Protein AF-A0A920G0R6-F1 (afdb_monomer_lite)

Secondary structure (DSSP, 8-state):
-TT-EE---GGGHHHHHHH-TTSEE-SS-SEEEETTEEEESSHHHHHHHHHHHHHHHT-HHHHHHHHHHTTTT--S-----TTS-S-S-----

pLDDT: mean 76.16, std 13.75, range [39.06, 90.5]

Foldseek 3Di:
DQPFEEEAALVCQVVCCVVCVRHNYDNPDQWGDDALDIHGHDPLVVVLVVLVVCCLVPHVVRSVVVCVVCVVSNDDNDDHDPPHPSPNDDPDD

Sequence (93 aa):
MRGRSMTTHWQWFDAFARRYPAVNLERRQLITQSGAVFCVGSVNSVADLMIYLCGEIFSQRVARHIESQFSPEIRQRFSPSLWAPREIFTPTS

Radius of gyration: 14.62 Å; chains: 1; bounding box: 37×26×39 Å

Structure (mmCIF, N/CA/C/O backbone):
data_AF-A0A920G0R6-F1
#
_entry.id   AF-A0A920G0R6-F1
#
loop_
_atom_site.group_PDB
_atom_site.id
_atom_site.type_symbol
_atom_site.label_atom_id
_atom_site.label_alt_id
_atom_site.label_comp_id
_atom_site.label_asym_id
_atom_site.label_entity_id
_atom_site.label_seq_id
_atom_site.pdbx_PDB_ins_code
_atom_site.Cartn_x
_atom_site.Cartn_y
_atom_site.Cartn_z
_atom_site.occupancy
_atom_site.B_iso_or_equiv
_atom_site.auth_seq_id
_atom_site.auth_comp_id
_atom_site.auth_asym_id
_atom_site.auth_atom_id
_atom_site.pdbx_PDB_model_num
ATOM 1 N N . MET A 1 1 ? -5.587 -11.256 -14.990 1.00 53.00 1 MET A N 1
ATOM 2 C CA . MET A 1 1 ? -4.836 -9.984 -14.865 1.00 53.00 1 MET A CA 1
ATOM 3 C C . MET A 1 1 ? -4.914 -9.103 -16.114 1.00 53.00 1 MET A C 1
ATOM 5 O O . MET A 1 1 ? -4.761 -7.901 -15.965 1.00 53.00 1 MET A O 1
ATOM 9 N N . ARG A 1 2 ? -5.172 -9.641 -17.322 1.00 53.03 2 ARG A N 1
ATOM 10 C CA . ARG A 1 2 ? -5.386 -8.819 -18.531 1.00 53.03 2 ARG A CA 1
ATOM 11 C C . ARG A 1 2 ? -6.489 -7.774 -18.295 1.00 53.03 2 ARG A C 1
ATOM 13 O O . ARG A 1 2 ? -7.531 -8.130 -17.748 1.00 53.03 2 ARG A O 1
ATOM 20 N N . GLY A 1 3 ? -6.221 -6.518 -18.657 1.00 59.31 3 GLY A N 1
ATOM 21 C CA . GLY A 1 3 ? -7.142 -5.384 -18.485 1.00 59.31 3 GLY A CA 1
ATOM 22 C C . GLY A 1 3 ? -7.212 -4.772 -17.078 1.00 59.31 3 GLY A C 1
ATOM 23 O O . GLY A 1 3 ? -8.036 -3.894 -16.853 1.00 59.31 3 GLY A O 1
ATOM 24 N N . ARG A 1 4 ? -6.379 -5.213 -16.123 1.00 65.62 4 ARG A N 1
ATOM 25 C CA . ARG A 1 4 ? -6.336 -4.660 -14.757 1.00 65.62 4 ARG A CA 1
ATOM 26 C C . ARG A 1 4 ? -5.118 -3.753 -14.586 1.00 65.62 4 ARG A C 1
ATOM 28 O O . ARG A 1 4 ? -4.032 -4.116 -15.042 1.00 65.62 4 ARG A O 1
ATOM 35 N N . SER A 1 5 ? -5.299 -2.614 -13.918 1.00 73.50 5 SER A N 1
ATOM 36 C CA . SER A 1 5 ? -4.187 -1.756 -13.498 1.00 73.50 5 SER A CA 1
ATOM 37 C C . SER A 1 5 ? -3.394 -2.436 -12.389 1.00 73.50 5 SER A C 1
ATOM 39 O O . SER A 1 5 ? -3.974 -2.948 -11.431 1.00 73.50 5 SER A O 1
ATOM 41 N N . MET A 1 6 ? -2.074 -2.468 -12.543 1.00 78.94 6 MET A N 1
ATOM 42 C CA . MET A 1 6 ? -1.151 -3.077 -11.587 1.00 78.94 6 MET A CA 1
ATOM 43 C C . MET A 1 6 ? 0.060 -2.179 -11.381 1.00 78.94 6 MET A C 1
ATOM 45 O O . MET A 1 6 ? 0.460 -1.452 -12.285 1.00 78.94 6 MET A O 1
ATOM 49 N N . THR A 1 7 ? 0.682 -2.273 -10.213 1.00 80.38 7 THR A N 1
ATOM 50 C CA . THR A 1 7 ? 1.958 -1.622 -9.903 1.00 80.38 7 THR A CA 1
ATOM 51 C C . THR A 1 7 ? 2.904 -2.628 -9.251 1.00 80.38 7 THR A C 1
ATOM 53 O O . THR A 1 7 ? 2.483 -3.686 -8.783 1.00 80.38 7 THR A O 1
ATOM 56 N N . THR A 1 8 ? 4.193 -2.321 -9.256 1.00 80.50 8 THR A N 1
ATOM 57 C CA . THR A 1 8 ? 5.259 -3.108 -8.622 1.00 80.50 8 THR A CA 1
ATOM 58 C C . THR A 1 8 ? 6.340 -2.147 -8.128 1.00 80.50 8 THR A C 1
ATOM 60 O O . THR A 1 8 ? 6.258 -0.942 -8.354 1.00 80.50 8 THR A O 1
ATOM 63 N N . HIS A 1 9 ? 7.370 -2.652 -7.456 1.00 79.44 9 HIS A N 1
ATOM 64 C CA . HIS A 1 9 ? 8.531 -1.840 -7.112 1.00 79.44 9 HIS A CA 1
ATOM 65 C C . HIS A 1 9 ? 9.203 -1.254 -8.370 1.00 79.44 9 HIS A C 1
ATOM 67 O O . HIS A 1 9 ? 9.365 -1.952 -9.376 1.00 79.44 9 HIS A O 1
ATOM 73 N N . TRP A 1 10 ? 9.626 0.014 -8.298 1.00 80.81 10 TRP A N 1
ATOM 74 C CA . TRP A 1 10 ? 10.121 0.795 -9.443 1.00 80.81 10 TRP A CA 1
ATOM 75 C C . TRP A 1 10 ? 11.281 0.128 -10.184 1.00 80.81 10 TRP A C 1
ATOM 77 O O . TRP A 1 10 ? 11.338 0.157 -11.412 1.00 80.81 10 TRP A O 1
ATOM 87 N N . GLN A 1 11 ? 12.160 -0.547 -9.440 1.00 84.75 11 GLN A N 1
ATOM 88 C CA . GLN A 1 11 ? 13.318 -1.256 -9.982 1.00 84.75 11 GLN A CA 1
ATOM 89 C C . GLN A 1 11 ? 12.925 -2.349 -10.989 1.00 84.75 11 GLN A C 1
ATOM 91 O O . GLN A 1 11 ? 13.735 -2.757 -11.818 1.00 84.75 11 GLN A O 1
ATOM 96 N N . TRP A 1 12 ? 11.686 -2.840 -10.930 1.00 85.00 12 TRP A N 1
ATOM 97 C CA . TRP A 1 12 ? 11.208 -3.935 -11.769 1.00 85.00 12 TRP A CA 1
ATOM 98 C C . TRP A 1 12 ? 10.250 -3.494 -12.870 1.00 85.00 12 TRP A C 1
ATOM 100 O O . TRP A 1 12 ? 9.789 -4.353 -13.619 1.00 85.00 12 TRP A O 1
ATOM 110 N N . PHE A 1 13 ? 9.964 -2.197 -13.022 1.00 86.06 13 PHE A N 1
ATOM 111 C CA . PHE A 1 13 ? 8.996 -1.726 -14.016 1.00 86.06 13 PHE A CA 1
ATOM 112 C C . PHE A 1 13 ? 9.306 -2.206 -15.435 1.00 86.06 13 PHE A C 1
ATOM 114 O O . PHE A 1 13 ? 8.418 -2.727 -16.108 1.00 86.06 13 PHE A O 1
ATOM 121 N N . ASP A 1 14 ? 10.556 -2.099 -15.881 1.00 86.44 14 ASP A N 1
ATOM 122 C CA . ASP A 1 14 ? 10.909 -2.451 -17.260 1.00 86.44 14 ASP A CA 1
ATOM 123 C C . ASP A 1 14 ? 10.911 -3.962 -17.494 1.00 86.44 14 ASP A C 1
ATOM 125 O O . ASP A 1 14 ? 10.439 -4.441 -18.526 1.00 86.44 14 ASP A O 1
ATOM 129 N N . ALA A 1 15 ? 11.390 -4.736 -16.519 1.00 89.06 15 ALA A N 1
ATOM 130 C CA . ALA A 1 15 ? 11.346 -6.193 -16.585 1.00 89.06 15 ALA A CA 1
ATOM 131 C C . ALA A 1 15 ? 9.900 -6.715 -16.558 1.00 89.06 15 ALA A C 1
ATOM 133 O O . ALA A 1 15 ? 9.556 -7.617 -17.324 1.00 89.06 15 ALA A O 1
ATOM 134 N N . PHE A 1 16 ? 9.044 -6.122 -15.722 1.00 86.31 16 PHE A N 1
ATOM 135 C CA . PHE A 1 16 ? 7.637 -6.486 -15.599 1.00 86.31 16 PHE A CA 1
ATOM 136 C C . PHE A 1 16 ? 6.852 -6.145 -16.868 1.00 86.31 16 PHE A C 1
ATOM 138 O O . PHE A 1 16 ? 6.140 -7.003 -17.385 1.00 86.31 16 PHE A O 1
ATOM 145 N N . ALA A 1 17 ? 7.033 -4.938 -17.418 1.00 87.81 17 ALA A N 1
ATOM 146 C CA . ALA A 1 17 ? 6.371 -4.512 -18.651 1.00 87.81 17 ALA A CA 1
ATOM 147 C C . ALA A 1 17 ? 6.746 -5.402 -19.846 1.00 87.81 17 ALA A C 1
ATOM 149 O O . ALA A 1 17 ? 5.879 -5.775 -20.633 1.00 87.81 17 ALA A O 1
ATOM 150 N N . ARG A 1 18 ? 8.022 -5.805 -19.955 1.00 88.62 18 ARG A N 1
ATOM 151 C CA . ARG A 1 18 ? 8.463 -6.751 -20.992 1.00 88.62 18 ARG A CA 1
ATOM 152 C C . ARG A 1 18 ? 7.852 -8.138 -20.817 1.00 88.62 18 ARG A C 1
ATOM 154 O O . ARG A 1 18 ? 7.517 -8.780 -21.806 1.00 88.62 18 ARG A O 1
ATOM 161 N N . ARG A 1 19 ? 7.723 -8.618 -19.575 1.00 90.50 19 ARG A N 1
ATOM 162 C CA . ARG A 1 19 ? 7.206 -9.965 -19.293 1.00 90.50 19 ARG A CA 1
ATOM 163 C C . ARG A 1 19 ? 5.683 -10.060 -19.401 1.00 90.50 19 ARG A C 1
ATOM 165 O O . ARG A 1 19 ? 5.171 -11.112 -19.775 1.00 90.50 19 ARG A O 1
ATOM 172 N N . TYR A 1 20 ? 4.974 -8.975 -19.103 1.00 86.50 20 TYR A N 1
ATOM 173 C CA . TYR A 1 20 ? 3.514 -8.917 -19.083 1.00 86.50 20 TYR A CA 1
ATOM 174 C C . TYR A 1 20 ? 2.981 -7.720 -19.894 1.00 86.50 20 TYR A C 1
ATOM 176 O O . TYR A 1 20 ? 2.354 -6.827 -19.326 1.00 86.50 20 TYR A O 1
ATOM 184 N N . PRO A 1 21 ? 3.157 -7.702 -21.230 1.00 85.06 21 PRO A N 1
ATOM 185 C CA . PRO A 1 21 ? 2.784 -6.554 -22.067 1.00 85.06 21 PRO A CA 1
ATOM 186 C C . PRO A 1 21 ? 1.269 -6.290 -22.122 1.00 85.06 21 PRO A C 1
ATOM 188 O O . PRO A 1 21 ? 0.840 -5.200 -22.476 1.00 85.06 21 PRO A O 1
ATOM 191 N N . ALA A 1 22 ? 0.447 -7.280 -21.761 1.00 83.19 22 ALA A N 1
ATOM 192 C CA . ALA A 1 22 ? -1.013 -7.165 -21.717 1.00 83.19 22 ALA A CA 1
ATOM 193 C C . ALA A 1 22 ? -1.560 -6.621 -20.376 1.00 83.19 22 AL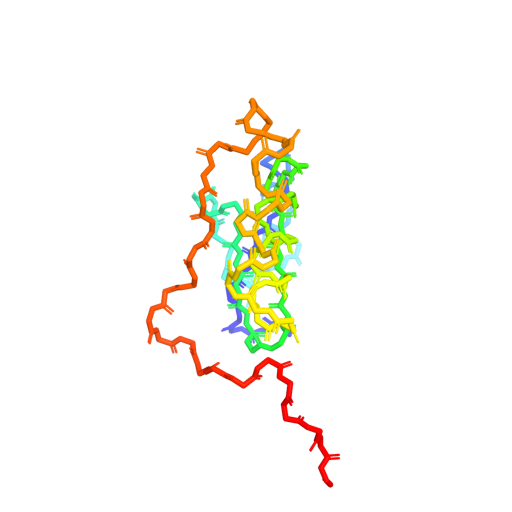A A C 1
ATOM 195 O O . ALA A 1 22 ? -2.777 -6.625 -20.161 1.00 83.19 22 ALA A O 1
ATOM 196 N N . VAL A 1 23 ? -0.684 -6.234 -19.443 1.00 82.50 23 VAL A N 1
ATOM 197 C CA . VAL A 1 23 ? -1.049 -5.630 -18.153 1.00 82.50 23 VAL A CA 1
ATOM 198 C C . VAL A 1 23 ? -0.869 -4.117 -18.242 1.00 82.50 23 VAL A C 1
ATOM 200 O O . VAL A 1 23 ? 0.152 -3.643 -18.733 1.00 82.50 23 VAL A O 1
ATOM 203 N N . ASN A 1 24 ? -1.842 -3.356 -17.735 1.00 82.00 24 ASN A N 1
ATOM 204 C CA . ASN A 1 24 ? -1.707 -1.908 -17.630 1.00 82.00 24 ASN A CA 1
ATOM 205 C C . ASN A 1 24 ? -0.834 -1.567 -16.408 1.00 82.00 24 ASN A C 1
ATOM 207 O O . ASN A 1 24 ? -1.308 -1.601 -15.271 1.00 82.00 24 ASN A O 1
ATOM 211 N N . LEU A 1 25 ? 0.460 -1.322 -16.632 1.00 82.44 25 LEU A N 1
ATOM 212 C CA . LEU A 1 25 ? 1.420 -1.026 -15.566 1.00 82.44 25 LEU A CA 1
ATOM 213 C C . LEU A 1 25 ? 1.376 0.460 -15.174 1.00 82.44 25 LEU A C 1
ATOM 215 O O . LEU A 1 25 ? 1.868 1.328 -15.896 1.00 82.44 25 LEU A O 1
ATOM 219 N N . GLU A 1 26 ? 0.874 0.737 -13.976 1.00 80.19 26 GLU A N 1
ATOM 220 C CA . GLU A 1 26 ? 0.789 2.069 -13.382 1.00 80.19 26 GLU A CA 1
ATOM 221 C C . GLU A 1 26 ? 2.079 2.423 -12.632 1.00 80.19 26 GLU A C 1
ATOM 223 O O . GLU A 1 26 ? 2.246 2.117 -11.454 1.00 80.19 26 GLU A O 1
ATOM 228 N N . ARG A 1 27 ? 3.005 3.117 -13.300 1.00 79.81 27 ARG A N 1
ATOM 229 C CA . ARG A 1 27 ? 4.313 3.481 -12.713 1.00 79.81 27 ARG A CA 1
ATOM 230 C C . ARG A 1 27 ? 4.262 4.615 -11.680 1.00 79.81 27 ARG A C 1
ATOM 232 O O . ARG A 1 27 ? 5.221 4.812 -10.942 1.00 79.81 27 ARG A O 1
ATOM 239 N N . ARG A 1 28 ? 3.178 5.400 -11.669 1.00 75.19 28 ARG A N 1
ATOM 240 C CA . ARG A 1 28 ? 3.013 6.584 -10.802 1.00 75.19 28 ARG A CA 1
ATOM 241 C C . ARG A 1 28 ? 2.217 6.306 -9.531 1.00 75.19 28 ARG A C 1
ATOM 243 O O . ARG A 1 28 ? 2.325 7.076 -8.584 1.00 75.19 28 ARG A O 1
ATOM 250 N N . GLN A 1 29 ? 1.422 5.238 -9.509 1.00 75.69 29 GLN A N 1
ATOM 251 C CA . GLN A 1 29 ? 0.633 4.874 -8.339 1.00 75.69 29 GLN A CA 1
ATOM 252 C C . GLN A 1 29 ? 1.361 3.806 -7.532 1.00 75.69 29 GLN A C 1
ATOM 254 O O . GLN A 1 29 ? 1.756 2.769 -8.066 1.00 75.69 29 GLN A O 1
ATOM 259 N N . LEU A 1 30 ? 1.528 4.062 -6.235 1.00 80.56 30 LEU A N 1
ATOM 260 C CA . LEU A 1 30 ? 2.132 3.104 -5.312 1.00 80.56 30 LEU A CA 1
ATOM 261 C C . LEU A 1 30 ? 1.132 2.061 -4.810 1.00 80.56 30 LEU A C 1
ATOM 263 O O . LEU A 1 30 ? 1.551 1.022 -4.311 1.00 80.56 30 LEU A O 1
ATOM 267 N N . ILE A 1 31 ? -0.168 2.322 -4.950 1.00 81.38 31 ILE A N 1
ATOM 268 C CA . ILE A 1 31 ? -1.243 1.386 -4.630 1.00 81.38 31 ILE A CA 1
ATOM 269 C C . ILE A 1 31 ? -2.209 1.400 -5.807 1.00 81.38 31 ILE A C 1
ATOM 271 O O . ILE A 1 31 ? -2.632 2.462 -6.251 1.00 81.38 31 ILE A O 1
ATOM 275 N N . THR A 1 32 ? -2.554 0.224 -6.316 1.00 83.19 32 THR A N 1
ATOM 276 C CA . THR A 1 32 ? -3.588 0.055 -7.346 1.00 83.19 32 THR A CA 1
ATOM 277 C C . THR A 1 32 ? -4.604 -0.968 -6.865 1.00 83.19 32 THR A C 1
ATOM 279 O O . THR A 1 32 ? -4.241 -1.914 -6.166 1.00 83.19 32 THR A O 1
ATOM 282 N N . GLN A 1 33 ? -5.871 -0.776 -7.227 1.00 83.62 33 GLN A N 1
ATOM 283 C CA . GLN A 1 33 ? -6.963 -1.683 -6.890 1.00 83.62 33 GLN A CA 1
ATOM 284 C C . GLN A 1 33 ? -7.620 -2.196 -8.170 1.00 83.62 33 GLN A C 1
ATOM 286 O O . GLN A 1 33 ? -7.881 -1.436 -9.102 1.00 83.62 33 GLN A O 1
ATOM 291 N N . SER A 1 34 ? -7.927 -3.489 -8.201 1.00 80.38 34 SER A N 1
ATOM 292 C CA . SER A 1 34 ? -8.761 -4.096 -9.229 1.00 80.38 34 SER A CA 1
ATOM 293 C C . SER A 1 34 ? -9.712 -5.113 -8.601 1.00 80.38 34 SER A C 1
ATOM 295 O O . SER A 1 34 ? -9.330 -6.247 -8.295 1.00 80.38 34 SER A O 1
ATOM 297 N N . GLY A 1 35 ? -10.960 -4.687 -8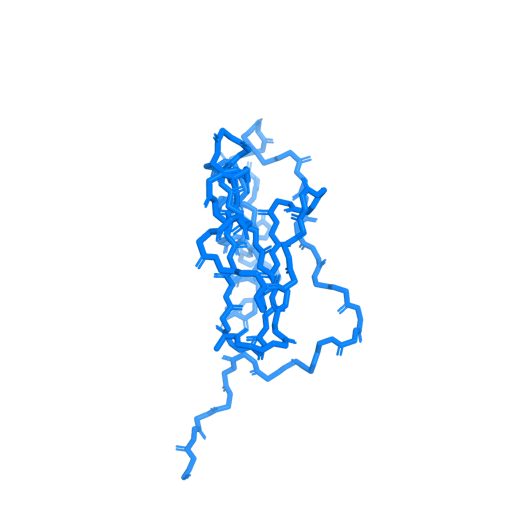.387 1.00 78.38 35 GLY A N 1
ATOM 298 C CA . GLY A 1 35 ? -11.928 -5.426 -7.574 1.00 78.38 35 GLY A CA 1
ATOM 299 C C . GLY A 1 35 ? -11.423 -5.571 -6.136 1.00 78.38 35 GLY A C 1
ATOM 300 O O . GLY A 1 35 ? -11.003 -4.589 -5.527 1.00 78.38 35 GLY A O 1
ATOM 301 N N . ALA A 1 36 ? -11.400 -6.805 -5.631 1.00 78.62 36 ALA A N 1
ATOM 302 C CA . ALA A 1 36 ? -10.864 -7.147 -4.311 1.00 78.62 36 ALA A CA 1
ATOM 303 C C . ALA A 1 36 ? -9.328 -7.335 -4.276 1.00 78.62 36 ALA A C 1
ATOM 305 O O . ALA A 1 36 ? -8.774 -7.705 -3.244 1.00 78.62 36 ALA A O 1
ATOM 306 N N . VAL A 1 37 ? -8.619 -7.124 -5.394 1.00 81.69 37 VAL A N 1
ATOM 307 C CA . VAL A 1 37 ? -7.159 -7.303 -5.468 1.00 81.69 37 VAL A CA 1
ATOM 308 C C . VAL A 1 37 ? -6.458 -5.954 -5.393 1.00 81.69 37 VAL A C 1
ATOM 310 O O . VAL A 1 37 ? -6.731 -5.070 -6.204 1.00 81.69 37 VAL A O 1
ATOM 313 N N . PHE A 1 38 ? -5.499 -5.834 -4.477 1.00 84.44 38 PHE A N 1
ATOM 314 C CA . PHE A 1 38 ? -4.635 -4.665 -4.336 1.00 84.44 38 PHE A CA 1
ATOM 315 C C . PHE A 1 38 ? -3.198 -5.010 -4.742 1.00 84.44 38 PHE A C 1
ATOM 317 O O . PHE A 1 38 ? -2.701 -6.094 -4.433 1.00 84.44 38 PHE A O 1
ATOM 324 N N . CYS A 1 39 ? -2.515 -4.092 -5.425 1.00 83.25 39 CYS A N 1
ATOM 325 C CA . CYS A 1 39 ? -1.080 -4.187 -5.699 1.00 83.25 39 CYS A CA 1
ATOM 326 C C . CYS A 1 39 ? -0.361 -2.988 -5.093 1.00 83.25 39 CYS A C 1
ATOM 328 O O . CYS A 1 39 ? -0.828 -1.858 -5.240 1.00 83.25 39 CYS A O 1
ATOM 330 N N . VAL A 1 40 ? 0.780 -3.248 -4.453 1.00 87.12 40 VAL A N 1
ATOM 331 C CA . VAL A 1 40 ? 1.537 -2.252 -3.694 1.00 87.12 40 VAL A CA 1
ATOM 332 C C . VAL A 1 40 ? 2.984 -2.197 -4.183 1.00 87.12 40 VAL A C 1
ATOM 334 O O . VAL A 1 40 ? 3.634 -3.229 -4.337 1.00 87.12 40 VAL A O 1
ATOM 337 N N . GLY A 1 41 ? 3.485 -0.989 -4.440 1.00 82.00 41 GLY A N 1
ATOM 338 C CA . GLY A 1 41 ? 4.814 -0.733 -5.002 1.00 82.00 41 GLY A CA 1
ATOM 339 C C . GLY A 1 41 ? 5.908 -0.395 -3.982 1.00 82.00 41 GLY A C 1
ATOM 340 O O . GLY A 1 41 ? 7.064 -0.252 -4.375 1.00 82.00 41 GLY A O 1
ATOM 341 N N . SER A 1 42 ? 5.583 -0.245 -2.690 1.00 80.81 42 SER A N 1
ATOM 342 C CA . SER A 1 42 ? 6.558 0.051 -1.625 1.00 80.81 42 SER A CA 1
ATOM 343 C C . SER A 1 42 ? 6.077 -0.397 -0.239 1.00 80.81 42 SER A C 1
ATOM 345 O O . SER A 1 42 ? 4.876 -0.525 -0.020 1.00 80.81 42 SER A O 1
ATOM 347 N N . VAL A 1 43 ? 6.997 -0.574 0.716 1.00 79.62 43 VAL A N 1
ATOM 348 C CA . VAL A 1 43 ? 6.669 -0.921 2.116 1.00 79.62 43 VAL A CA 1
ATOM 349 C C . VAL A 1 43 ? 5.839 0.149 2.828 1.00 79.62 43 VAL A C 1
ATOM 351 O O . VAL A 1 43 ? 4.893 -0.195 3.528 1.00 79.62 43 VAL A O 1
ATOM 354 N N . ASN A 1 44 ? 6.113 1.436 2.599 1.00 80.31 44 ASN A N 1
ATOM 355 C CA . ASN A 1 44 ? 5.320 2.516 3.203 1.00 80.31 44 ASN A CA 1
ATOM 356 C C . ASN A 1 44 ? 3.871 2.461 2.711 1.00 80.31 44 ASN A C 1
ATOM 358 O O . ASN A 1 44 ? 2.928 2.553 3.487 1.00 80.31 44 ASN A O 1
ATOM 362 N N . SER A 1 45 ? 3.698 2.182 1.422 1.00 82.25 45 SER A N 1
ATOM 363 C CA . SER A 1 45 ? 2.378 2.047 0.811 1.00 82.25 45 SER A CA 1
ATOM 364 C C . SER A 1 45 ? 1.624 0.794 1.266 1.00 82.25 45 SER A C 1
ATOM 366 O O . SER A 1 45 ? 0.406 0.733 1.120 1.00 82.25 45 SER A O 1
ATOM 368 N N . VAL A 1 46 ? 2.311 -0.201 1.845 1.00 86.62 46 VAL A N 1
ATOM 369 C CA . VAL A 1 46 ? 1.636 -1.318 2.523 1.00 86.62 46 VAL A CA 1
ATOM 370 C C . VAL A 1 46 ? 0.980 -0.811 3.804 1.00 86.62 46 VAL A C 1
ATOM 372 O O . VAL A 1 46 ? -0.178 -1.137 4.043 1.00 86.62 46 VAL A O 1
ATOM 375 N N . ALA A 1 47 ? 1.669 0.018 4.595 1.00 86.12 47 ALA A N 1
ATOM 376 C CA . ALA A 1 47 ? 1.090 0.610 5.802 1.00 86.12 47 ALA A CA 1
ATOM 377 C C . ALA A 1 47 ? -0.141 1.472 5.468 1.00 86.12 47 ALA A C 1
ATOM 379 O O . ALA A 1 47 ? -1.190 1.316 6.096 1.00 86.12 47 ALA A O 1
ATOM 380 N N . ASP A 1 48 ? -0.046 2.292 4.416 1.00 85.50 48 ASP A N 1
ATOM 381 C CA . ASP A 1 48 ? -1.164 3.106 3.928 1.00 85.50 48 ASP A CA 1
ATOM 382 C C . ASP A 1 48 ? -2.376 2.232 3.524 1.00 85.50 48 ASP A C 1
ATOM 384 O O . ASP A 1 48 ? -3.517 2.539 3.884 1.00 85.50 48 ASP A O 1
ATOM 388 N N . LEU A 1 49 ? -2.144 1.105 2.830 1.00 88.00 49 LEU A N 1
ATOM 389 C CA . LEU A 1 49 ? -3.199 0.147 2.469 1.00 88.00 49 LEU A CA 1
ATOM 390 C C . LEU A 1 49 ? -3.813 -0.533 3.703 1.00 88.00 49 LEU A C 1
ATOM 392 O O . LEU A 1 49 ? -5.029 -0.710 3.763 1.00 88.00 49 LEU A O 1
ATOM 396 N N . MET A 1 50 ? -3.005 -0.904 4.697 1.00 89.38 50 MET A N 1
ATOM 397 C CA . MET A 1 50 ? -3.500 -1.569 5.907 1.00 89.38 50 MET A CA 1
ATOM 398 C C . MET A 1 50 ? -4.431 -0.666 6.716 1.00 89.38 50 MET A C 1
ATOM 400 O O . MET A 1 50 ? -5.474 -1.123 7.177 1.00 89.38 50 MET A O 1
ATOM 404 N N . ILE A 1 51 ? -4.113 0.624 6.838 1.00 88.25 51 ILE A N 1
ATOM 405 C CA . ILE A 1 51 ? -4.978 1.596 7.527 1.00 88.25 51 ILE A CA 1
ATOM 406 C C . ILE A 1 51 ? -6.308 1.748 6.800 1.00 88.25 51 ILE A C 1
ATOM 408 O O . ILE A 1 51 ? -7.362 1.782 7.441 1.00 88.25 51 ILE A O 1
ATOM 412 N N . TYR A 1 52 ? -6.264 1.805 5.468 1.00 87.50 52 TYR A N 1
ATOM 413 C CA . TYR A 1 52 ? -7.466 1.826 4.647 1.00 87.50 52 TYR A CA 1
ATOM 414 C C . TYR A 1 52 ? -8.334 0.582 4.895 1.00 87.50 52 TYR A C 1
ATOM 416 O O . TYR A 1 52 ? -9.513 0.718 5.222 1.00 87.50 52 TYR A O 1
ATOM 424 N N . LEU A 1 53 ? -7.747 -0.618 4.850 1.00 88.12 53 LEU A N 1
ATOM 425 C CA . LEU A 1 53 ? -8.464 -1.871 5.107 1.00 88.12 53 LEU A CA 1
ATOM 426 C C . LEU A 1 53 ? -9.026 -1.945 6.532 1.00 88.12 53 LEU A C 1
ATOM 428 O O . LEU A 1 53 ? -10.152 -2.395 6.714 1.00 88.12 53 LEU A O 1
ATOM 432 N N . CYS A 1 54 ? -8.304 -1.457 7.545 1.00 89.44 54 CYS A N 1
ATOM 433 C CA . CYS A 1 54 ? -8.836 -1.353 8.906 1.00 89.44 54 CYS A CA 1
ATOM 434 C C . CYS A 1 54 ? -10.073 -0.441 8.978 1.00 89.44 54 CYS A C 1
ATOM 436 O O . CYS A 1 54 ? -10.994 -0.708 9.754 1.00 89.44 54 CYS A O 1
ATOM 438 N N . GLY A 1 55 ? -10.100 0.625 8.174 1.00 88.06 55 GLY A N 1
ATOM 439 C CA . GLY A 1 55 ? -11.242 1.527 8.052 1.00 88.06 55 GLY A CA 1
ATOM 440 C C . GLY A 1 55 ? -12.466 0.857 7.437 1.00 88.06 55 GLY A C 1
ATOM 441 O O . GLY A 1 55 ? -13.575 1.084 7.920 1.00 88.06 55 GLY A O 1
ATOM 442 N N . GLU A 1 56 ? -12.249 0.021 6.420 1.00 85.56 56 GLU A N 1
ATOM 443 C CA . GLU A 1 56 ? -13.307 -0.716 5.720 1.00 85.56 56 GLU A CA 1
ATOM 444 C C . GLU A 1 56 ? -13.821 -1.927 6.516 1.00 85.56 56 GLU A C 1
ATOM 446 O O . GLU A 1 56 ? -15.022 -2.175 6.529 1.00 85.56 56 GLU A O 1
ATOM 451 N N . ILE A 1 57 ? -12.940 -2.669 7.199 1.00 87.12 57 ILE A N 1
ATOM 452 C CA . ILE A 1 57 ? -13.297 -3.898 7.933 1.00 87.12 57 ILE A CA 1
ATOM 453 C C . ILE A 1 57 ? -13.921 -3.585 9.297 1.00 87.12 57 ILE A C 1
ATOM 455 O O . ILE A 1 57 ? -14.871 -4.248 9.707 1.00 87.12 57 ILE A O 1
ATOM 459 N N . PHE A 1 58 ? -13.375 -2.605 10.025 1.00 88.12 58 PHE A N 1
ATOM 460 C CA . PHE A 1 58 ? -13.800 -2.312 11.396 1.00 88.12 58 PHE A CA 1
ATOM 461 C C . PHE A 1 58 ? -14.585 -1.007 11.475 1.00 88.12 58 PHE A C 1
ATOM 463 O O . PHE A 1 58 ? -15.784 -1.005 11.734 1.00 88.12 58 PHE A O 1
ATOM 470 N N . SER A 1 59 ? -13.888 0.122 11.332 1.00 87.44 59 SER A N 1
ATOM 471 C CA . SER A 1 59 ? -14.472 1.463 11.264 1.00 87.44 59 SER A CA 1
ATOM 472 C C . SER A 1 59 ? -13.386 2.510 11.038 1.00 87.44 59 SER A C 1
ATOM 474 O O . SER A 1 59 ? -12.225 2.344 11.425 1.00 87.44 59 SER A O 1
ATOM 476 N N . GLN A 1 60 ? -13.797 3.682 10.554 1.00 85.94 60 GLN A N 1
ATOM 477 C CA . GLN A 1 60 ? -12.922 4.853 10.450 1.00 85.94 60 GLN A CA 1
ATOM 478 C C . GLN A 1 60 ? -12.327 5.299 11.798 1.00 85.94 60 GLN A C 1
ATOM 480 O O . GLN A 1 60 ? -11.241 5.877 11.832 1.00 85.94 60 GLN A O 1
ATOM 485 N N . ARG A 1 61 ? -12.996 5.015 12.925 1.00 88.94 61 ARG A N 1
ATOM 486 C CA . ARG A 1 61 ? -12.478 5.336 14.265 1.00 88.94 61 ARG A CA 1
ATOM 487 C C . ARG A 1 61 ? -11.273 4.466 14.626 1.00 88.94 61 ARG A C 1
ATOM 489 O O . ARG A 1 61 ? -10.291 4.993 15.141 1.00 88.94 61 ARG A O 1
ATOM 496 N N . VAL A 1 62 ? -11.335 3.167 14.328 1.00 87.19 62 VAL A N 1
ATOM 497 C CA . VAL A 1 62 ? -10.219 2.230 14.544 1.00 87.19 62 VAL A CA 1
ATOM 498 C C . VAL A 1 62 ? -9.037 2.599 13.649 1.00 87.19 62 VAL A C 1
ATOM 500 O O . VAL A 1 62 ? -7.917 2.702 14.140 1.00 87.19 62 VAL A O 1
ATOM 503 N N . ALA A 1 63 ? -9.285 2.904 12.372 1.00 87.69 63 ALA A N 1
ATOM 504 C CA . ALA A 1 63 ? -8.238 3.329 11.442 1.00 87.69 63 ALA A CA 1
ATOM 505 C C . ALA A 1 63 ? -7.490 4.586 11.919 1.00 87.69 63 ALA A C 1
ATOM 507 O O . ALA A 1 63 ? -6.264 4.601 11.917 1.00 87.69 63 ALA A O 1
ATOM 508 N N . ARG A 1 64 ? -8.211 5.616 12.390 1.00 85.81 64 ARG A N 1
ATOM 509 C CA . ARG A 1 64 ? -7.597 6.838 12.950 1.00 85.81 64 ARG A CA 1
ATOM 510 C C . ARG A 1 64 ? -6.788 6.570 14.215 1.00 85.81 64 A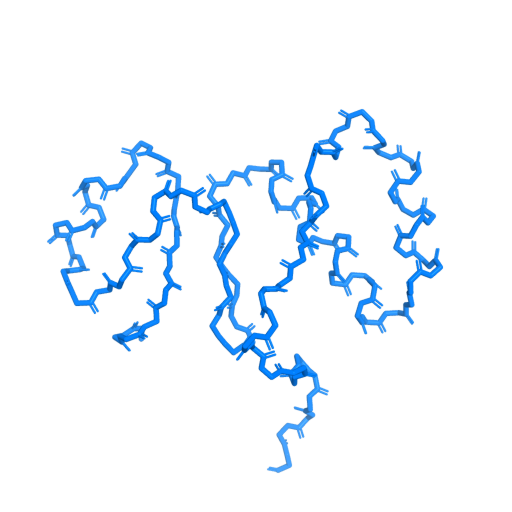RG A C 1
ATOM 512 O O . ARG A 1 64 ? -5.761 7.204 14.428 1.00 85.81 64 ARG A O 1
ATOM 519 N N . HIS A 1 65 ? -7.256 5.654 15.061 1.00 87.44 65 HIS A N 1
ATOM 520 C CA . HIS A 1 65 ? -6.519 5.279 16.261 1.00 87.44 65 HIS A CA 1
ATOM 521 C C . HIS A 1 65 ? -5.188 4.611 15.902 1.00 87.44 65 HIS A C 1
ATOM 523 O O . HIS A 1 65 ? -4.155 5.013 16.427 1.00 87.44 65 HIS A O 1
ATOM 529 N N . ILE A 1 66 ? -5.195 3.671 14.954 1.00 85.75 66 ILE A N 1
ATOM 530 C CA . ILE A 1 66 ? -3.976 3.020 14.457 1.00 85.75 66 ILE A CA 1
ATOM 531 C C . ILE A 1 66 ? -3.052 4.047 13.791 1.00 85.75 66 ILE A C 1
ATOM 533 O O . ILE A 1 66 ? -1.886 4.126 14.153 1.00 85.75 66 ILE A O 1
ATOM 537 N N . GLU A 1 67 ? -3.577 4.883 12.891 1.00 84.88 67 GLU A N 1
ATOM 538 C CA . GLU A 1 67 ? -2.813 5.943 12.215 1.00 84.88 67 GLU A CA 1
ATOM 539 C C . GLU A 1 67 ? -2.082 6.848 13.219 1.00 84.88 67 GLU A C 1
ATOM 541 O O . GLU A 1 67 ? -0.900 7.127 13.041 1.00 84.88 67 GLU A O 1
ATOM 546 N N . SER A 1 68 ? -2.736 7.224 14.327 1.00 83.44 68 SER A N 1
ATOM 547 C CA . SER A 1 68 ? -2.123 8.070 15.361 1.00 83.44 68 SER A CA 1
ATOM 548 C C . SER A 1 68 ? -0.854 7.472 15.985 1.00 83.44 68 SER A C 1
ATOM 550 O O . SER A 1 68 ? 0.047 8.221 16.360 1.00 83.44 68 SER A O 1
ATOM 552 N N . GLN A 1 69 ? -0.752 6.141 16.060 1.00 83.56 69 GLN A N 1
ATOM 553 C CA . GLN A 1 69 ? 0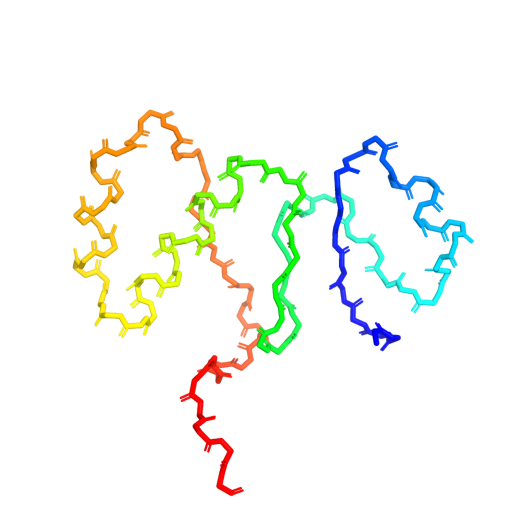.389 5.440 16.660 1.00 83.56 69 GLN A CA 1
ATOM 554 C C . GLN A 1 69 ? 1.611 5.358 15.730 1.00 83.56 69 GLN A C 1
ATOM 556 O O . GLN A 1 69 ? 2.721 5.181 16.218 1.00 83.56 69 GLN A O 1
ATOM 561 N N . PHE A 1 70 ? 1.420 5.521 14.416 1.00 75.75 70 PHE A N 1
ATOM 562 C CA . PHE A 1 70 ? 2.457 5.357 13.380 1.00 75.75 70 PHE A CA 1
ATOM 563 C C . PHE A 1 70 ? 2.567 6.600 12.476 1.00 75.75 70 PHE A C 1
ATOM 565 O O . PHE A 1 70 ? 2.911 6.528 11.295 1.00 75.75 70 PHE A O 1
ATOM 572 N N . SER A 1 71 ? 2.194 7.761 13.025 1.00 66.38 71 SER A N 1
ATOM 573 C CA . SER A 1 71 ? 2.091 9.035 12.300 1.00 66.38 71 SER A CA 1
ATOM 574 C C . SER A 1 71 ? 3.367 9.434 11.525 1.00 66.38 71 SER A C 1
ATOM 576 O O . SER A 1 71 ? 3.229 9.994 10.438 1.00 66.38 71 SER A O 1
ATOM 578 N N . PRO A 1 72 ? 4.602 9.183 12.016 1.00 65.25 72 PRO A N 1
ATOM 579 C CA . PRO A 1 72 ? 5.823 9.478 11.256 1.00 65.25 72 PRO A CA 1
ATOM 580 C C . PRO A 1 72 ? 6.018 8.604 10.004 1.00 65.25 72 PRO A C 1
ATOM 582 O O . PRO A 1 72 ? 6.641 9.044 9.033 1.00 65.25 72 PRO A O 1
ATOM 585 N N . GLU A 1 73 ? 5.521 7.367 10.022 1.00 65.94 73 GLU A N 1
ATOM 586 C CA . GLU A 1 73 ? 5.729 6.369 8.969 1.00 65.94 73 GLU A CA 1
ATOM 587 C C . GLU A 1 73 ? 4.668 6.438 7.853 1.00 65.94 73 GLU A C 1
ATOM 589 O O . GLU A 1 73 ? 4.944 6.052 6.713 1.00 65.94 73 GLU A O 1
ATOM 594 N N . ILE A 1 74 ? 3.481 6.974 8.151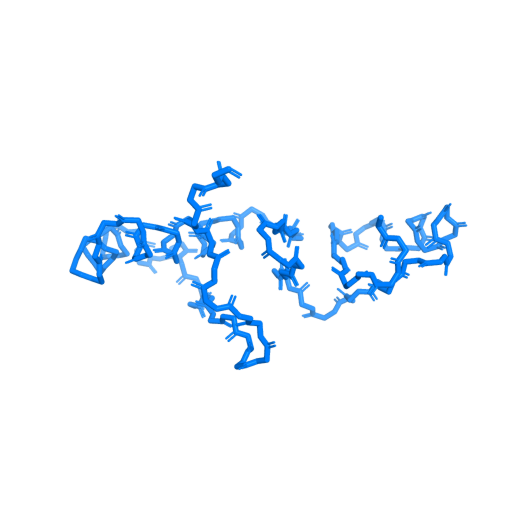 1.00 66.56 74 ILE A N 1
ATOM 595 C CA . ILE A 1 74 ? 2.335 7.077 7.232 1.00 66.56 74 ILE A CA 1
ATOM 596 C C . ILE A 1 74 ? 2.409 8.404 6.477 1.00 66.56 74 ILE A C 1
ATOM 598 O O . ILE A 1 74 ? 2.134 9.474 7.017 1.00 66.56 74 ILE A O 1
ATOM 602 N N . ARG A 1 75 ? 2.804 8.352 5.203 1.00 64.50 75 ARG A N 1
ATOM 603 C CA . ARG A 1 75 ? 3.089 9.558 4.405 1.00 64.50 75 ARG A CA 1
ATOM 604 C C . ARG A 1 75 ? 1.969 9.964 3.452 1.00 64.50 75 ARG A C 1
ATOM 606 O O . ARG A 1 75 ? 1.875 11.145 3.124 1.00 64.50 75 ARG A O 1
ATOM 613 N N . GLN A 1 76 ? 1.141 9.028 2.987 1.00 65.88 76 GLN A N 1
ATOM 614 C CA . GLN A 1 76 ? 0.062 9.312 2.039 1.00 65.88 76 GLN A CA 1
ATOM 615 C C . GLN A 1 76 ? -1.141 8.423 2.314 1.00 65.88 76 GLN A C 1
ATOM 617 O O . GLN A 1 76 ? -1.171 7.251 1.955 1.00 65.88 76 GLN A O 1
ATOM 622 N N . ARG A 1 77 ? -2.187 9.019 2.886 1.00 65.25 77 ARG A N 1
ATOM 623 C CA . ARG A 1 77 ? -3.450 8.327 3.127 1.00 65.25 77 ARG A CA 1
ATOM 624 C C . ARG A 1 77 ? -4.000 7.796 1.803 1.00 65.25 77 ARG A C 1
ATOM 626 O O . ARG A 1 77 ? -4.380 8.573 0.926 1.00 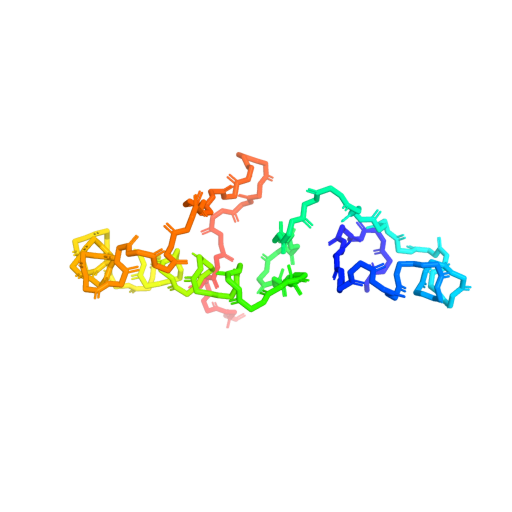65.25 77 ARG A O 1
ATOM 633 N N . PHE A 1 78 ? -4.018 6.474 1.655 1.00 76.44 78 PHE A N 1
ATOM 634 C CA . PHE A 1 78 ? -4.595 5.843 0.480 1.00 76.44 78 PHE A CA 1
ATOM 635 C C . PHE A 1 78 ? -6.096 6.126 0.432 1.00 76.44 78 PHE A C 1
ATOM 637 O O . PHE A 1 78 ? -6.814 5.943 1.415 1.00 76.44 78 PHE A O 1
ATOM 644 N N . SER A 1 79 ? -6.562 6.561 -0.732 1.00 73.06 79 SER A N 1
ATOM 645 C CA . SER A 1 79 ? -7.977 6.664 -1.050 1.00 73.06 79 SER A CA 1
ATOM 646 C C . SER A 1 79 ? -8.170 6.043 -2.429 1.00 73.06 79 SER A C 1
ATOM 648 O O . SER A 1 79 ? -7.531 6.508 -3.382 1.00 73.06 79 SER A O 1
ATOM 650 N N . PRO A 1 80 ? -8.999 4.995 -2.571 1.00 65.75 80 PRO A N 1
ATOM 651 C CA . PRO A 1 80 ? -9.327 4.475 -3.883 1.00 65.75 80 PRO A CA 1
ATOM 652 C C . PRO A 1 80 ? -9.953 5.582 -4.728 1.00 65.75 80 PRO A C 1
ATOM 654 O O . PRO A 1 80 ? -10.724 6.413 -4.243 1.00 65.75 80 PRO A O 1
ATOM 657 N N . SER A 1 81 ? -9.634 5.594 -6.016 1.00 61.50 81 SER A N 1
ATOM 658 C CA . SER A 1 81 ? -10.321 6.485 -6.944 1.00 61.50 81 SER A CA 1
ATOM 659 C C . SER A 1 81 ? -11.796 6.064 -7.060 1.00 61.50 81 SER A C 1
ATOM 661 O O . SER A 1 81 ? -12.105 4.875 -7.108 1.00 61.50 81 SER A O 1
ATOM 663 N N . LEU A 1 82 ? -12.702 7.050 -7.095 1.00 52.66 82 LEU A N 1
ATOM 664 C CA . LEU A 1 82 ? -14.176 6.942 -7.020 1.00 52.66 82 LEU A CA 1
ATOM 665 C C . LEU A 1 82 ? -14.859 5.977 -8.017 1.00 52.66 82 LEU A C 1
ATOM 667 O O . LEU A 1 82 ? -16.073 5.809 -7.957 1.00 52.66 82 LEU A O 1
ATOM 671 N N . TRP A 1 83 ? -14.118 5.359 -8.936 1.00 41.00 83 TRP A N 1
ATOM 672 C CA . TRP A 1 83 ? -14.644 4.466 -9.971 1.00 41.00 83 TRP A CA 1
ATOM 673 C C . TRP A 1 83 ? -14.569 2.972 -9.607 1.00 41.00 83 TRP A C 1
ATOM 675 O O . TRP A 1 83 ? -15.062 2.144 -10.370 1.00 41.00 83 TRP A O 1
ATOM 685 N N . ALA A 1 84 ? -13.982 2.607 -8.461 1.00 47.50 84 ALA A N 1
ATOM 686 C CA . ALA A 1 84 ? -13.984 1.229 -7.971 1.00 47.50 84 ALA A CA 1
ATOM 687 C C . ALA A 1 84 ? -15.229 0.970 -7.090 1.00 47.50 84 ALA A C 1
ATOM 689 O O . ALA A 1 84 ? -15.406 1.665 -6.085 1.00 47.50 84 ALA A O 1
ATOM 690 N N . PRO A 1 85 ? -16.095 -0.009 -7.426 1.00 44.47 85 PRO A N 1
ATOM 691 C CA . PRO A 1 85 ? -17.231 -0.383 -6.585 1.00 44.47 85 PRO A CA 1
ATOM 692 C C . PRO A 1 85 ? -16.775 -0.753 -5.167 1.00 44.47 85 PRO A C 1
ATOM 694 O O . PRO A 1 85 ? -15.781 -1.460 -4.995 1.00 44.47 85 PRO A O 1
ATOM 697 N N . ARG A 1 86 ? -17.515 -0.292 -4.150 1.00 53.53 86 ARG A N 1
ATOM 698 C CA . ARG A 1 86 ? -17.256 -0.500 -2.707 1.00 53.53 86 ARG A CA 1
ATOM 699 C C . ARG A 1 86 ? -17.533 -1.938 -2.230 1.00 53.53 86 ARG A C 1
ATOM 701 O O . ARG A 1 86 ? -18.009 -2.149 -1.121 1.00 53.53 86 ARG A O 1
ATOM 708 N N . GLU A 1 87 ? -17.261 -2.935 -3.058 1.00 56.16 87 GLU A N 1
ATOM 709 C CA . GLU A 1 87 ? -17.546 -4.345 -2.779 1.00 56.16 87 GLU A CA 1
ATOM 710 C C . GLU A 1 87 ? -16.245 -5.077 -2.436 1.00 56.16 87 GLU A C 1
ATOM 712 O O . GLU A 1 87 ? -15.758 -5.927 -3.174 1.00 56.16 87 GLU A O 1
ATOM 717 N N . ILE A 1 88 ? -15.623 -4.693 -1.319 1.00 56.94 88 ILE A N 1
ATOM 718 C CA . ILE A 1 88 ? -14.394 -5.346 -0.834 1.00 56.94 88 ILE A CA 1
ATOM 719 C C . ILE A 1 88 ? -14.745 -6.630 -0.050 1.00 56.94 88 ILE A C 1
ATOM 721 O O . ILE A 1 88 ? -13.923 -7.537 0.040 1.00 56.94 88 ILE A O 1
ATOM 725 N N . PHE A 1 89 ? -15.981 -6.742 0.461 1.00 52.72 89 PHE A N 1
ATOM 726 C CA . PHE A 1 89 ? -16.419 -7.818 1.362 1.00 52.72 89 PHE A CA 1
ATOM 727 C C . PHE A 1 89 ? -17.900 -8.223 1.199 1.00 52.72 89 PHE A C 1
ATOM 729 O O . PHE A 1 89 ? -18.606 -8.415 2.186 1.00 52.72 89 PHE A O 1
ATOM 736 N N . THR A 1 90 ? -18.415 -8.386 -0.021 1.00 46.16 90 THR A N 1
ATOM 737 C CA . THR A 1 90 ? -19.653 -9.173 -0.182 1.00 46.16 90 THR A CA 1
ATOM 738 C C . THR A 1 90 ? -19.283 -10.658 -0.155 1.00 46.16 90 THR A C 1
ATOM 740 O O . THR A 1 90 ? -18.501 -11.080 -1.014 1.00 46.16 90 THR A O 1
ATOM 743 N N . PRO A 1 91 ? -19.787 -11.468 0.797 1.00 39.31 91 PRO A N 1
ATOM 744 C CA . PRO A 1 91 ? -19.607 -12.910 0.727 1.00 39.31 91 PRO A CA 1
ATOM 745 C C . PRO A 1 91 ? -20.270 -13.387 -0.565 1.00 39.31 91 PRO A C 1
ATOM 747 O O . PRO A 1 91 ? -21.463 -13.165 -0.770 1.00 39.31 91 PRO A O 1
ATOM 750 N N . THR A 1 92 ? -19.490 -13.989 -1.461 1.00 45.62 92 THR A N 1
ATOM 751 C CA . THR A 1 92 ? -20.028 -14.750 -2.593 1.00 45.62 92 THR A CA 1
ATOM 752 C C . THR A 1 92 ? -21.027 -15.757 -2.038 1.00 45.62 92 THR A C 1
ATOM 754 O O . THR A 1 92 ? -20.629 -16.666 -1.308 1.00 45.62 92 THR A O 1
ATOM 757 N N . SER A 1 93 ? -22.310 -15.518 -2.315 1.00 39.06 93 SER A N 1
ATOM 758 C CA . SER A 1 93 ? -23.381 -16.504 -2.151 1.00 39.06 93 SER A CA 1
ATOM 759 C C . SER A 1 93 ? -23.306 -17.539 -3.264 1.00 39.06 93 SER A C 1
ATOM 761 O O . SER A 1 93 ? -22.866 -17.159 -4.376 1.00 39.06 93 SER A O 1
#